Protein AF-A0A844P5M0-F1 (afdb_monomer_lite)

Sequence (94 aa):
MIYDYPDGNIDIKYLGNSLEFAAFDHLEVIRQGDIVESKRLREVLKFAMSEQERLDNEGHRERRKSDPPRRQEQQRQMRMNLAVINSMKKEIVI

Organism: Aliivibrio fischeri (NCBI:txid668)

Structure (mmCIF, N/CA/C/O backbone):
data_AF-A0A844P5M0-F1
#
_entry.id   AF-A0A844P5M0-F1
#
loop_
_atom_site.group_PDB
_atom_site.id
_atom_site.type_symbol
_atom_site.label_atom_id
_atom_site.label_alt_id
_atom_site.label_comp_id
_atom_site.label_asym_id
_atom_site.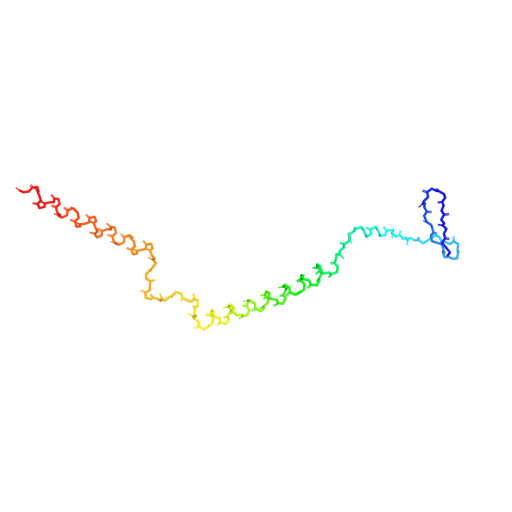label_entity_id
_atom_site.label_seq_id
_atom_site.pdbx_PDB_ins_code
_atom_site.Cartn_x
_atom_site.Cartn_y
_atom_site.Cartn_z
_atom_site.occupancy
_atom_site.B_iso_or_equiv
_atom_site.auth_seq_id
_atom_site.auth_comp_id
_atom_site.auth_asym_id
_atom_site.auth_atom_id
_atom_site.pdbx_PDB_model_num
ATOM 1 N N . MET A 1 1 ? -22.301 0.914 33.684 1.00 85.31 1 MET A N 1
ATOM 2 C CA . MET A 1 1 ? -23.688 0.591 33.296 1.00 85.31 1 MET A CA 1
ATOM 3 C C . MET A 1 1 ? -23.946 1.250 31.955 1.00 85.31 1 MET A C 1
ATOM 5 O O . MET A 1 1 ? -23.501 2.378 31.776 1.00 85.31 1 MET A O 1
ATOM 9 N N . ILE A 1 2 ? -24.558 0.528 31.020 1.00 90.81 2 ILE A N 1
ATOM 10 C CA . ILE A 1 2 ? -24.828 1.009 29.660 1.00 90.81 2 ILE A CA 1
ATOM 11 C C . ILE A 1 2 ? -26.310 1.375 29.594 1.00 90.81 2 ILE A C 1
ATOM 13 O O . ILE A 1 2 ? -27.141 0.597 30.063 1.00 90.81 2 ILE A O 1
ATOM 17 N N . TYR A 1 3 ? -26.613 2.553 29.060 1.00 90.69 3 TYR A N 1
ATOM 18 C CA . TYR A 1 3 ? -27.966 3.064 28.873 1.00 90.69 3 TYR A CA 1
ATOM 19 C C . TYR A 1 3 ? -28.227 3.216 27.382 1.00 90.69 3 TYR A C 1
ATOM 21 O O . TYR A 1 3 ? -27.427 3.840 26.690 1.00 90.69 3 TYR A O 1
ATOM 29 N N . ASP A 1 4 ? -29.329 2.635 26.923 1.00 90.31 4 ASP A N 1
ATOM 30 C CA . ASP A 1 4 ? -29.801 2.718 25.545 1.00 90.31 4 ASP A CA 1
ATOM 31 C C . ASP A 1 4 ? -31.091 3.541 25.542 1.00 90.31 4 ASP A C 1
ATOM 33 O O . ASP A 1 4 ? -32.055 3.210 26.246 1.00 90.31 4 ASP A O 1
ATOM 37 N N . TYR A 1 5 ? -31.063 4.671 24.846 1.00 91.38 5 TYR A N 1
ATOM 38 C CA . TYR A 1 5 ? -32.158 5.625 24.811 1.00 91.38 5 TYR A CA 1
ATOM 39 C C . TYR A 1 5 ? -33.012 5.430 23.544 1.00 91.38 5 TYR A C 1
ATOM 41 O O . TYR A 1 5 ? -32.518 4.967 22.518 1.00 91.38 5 TYR A O 1
ATOM 49 N N . PRO A 1 6 ? -34.306 5.807 23.557 1.00 91.50 6 PRO A N 1
ATOM 50 C CA . PRO A 1 6 ? -35.202 5.589 22.413 1.00 91.50 6 PRO A CA 1
ATOM 51 C C . PRO A 1 6 ? -34.807 6.330 21.126 1.00 91.50 6 PRO A C 1
ATOM 53 O O . PRO A 1 6 ? -35.302 6.002 20.052 1.00 91.50 6 PRO A O 1
ATOM 56 N N . ASP A 1 7 ? -33.964 7.354 21.238 1.00 89.31 7 ASP A N 1
ATOM 57 C CA . ASP A 1 7 ? -33.398 8.126 20.130 1.00 89.31 7 ASP A CA 1
ATOM 58 C C . ASP A 1 7 ? -32.178 7.441 19.482 1.00 89.31 7 ASP A C 1
ATOM 60 O O . ASP A 1 7 ? -31.653 7.946 18.491 1.00 89.31 7 ASP A O 1
ATOM 64 N N . GLY A 1 8 ? -31.746 6.290 20.011 1.00 81.94 8 GLY A N 1
ATOM 65 C CA . GLY A 1 8 ? -30.591 5.528 19.537 1.00 81.94 8 GLY A CA 1
ATOM 66 C C . GLY A 1 8 ? -29.258 5.996 20.120 1.00 81.94 8 GLY A C 1
ATOM 67 O O . GLY A 1 8 ? -28.208 5.501 19.705 1.00 81.94 8 GLY A O 1
ATOM 68 N N . ASN A 1 9 ? -29.273 6.937 21.070 1.00 86.25 9 ASN A N 1
ATOM 69 C CA . ASN A 1 9 ? -28.069 7.314 21.796 1.00 86.25 9 ASN A CA 1
ATOM 70 C C . ASN A 1 9 ? -27.723 6.262 22.850 1.00 86.25 9 ASN A C 1
ATOM 72 O O . ASN A 1 9 ? -28.582 5.757 23.573 1.00 86.25 9 ASN A O 1
ATOM 76 N N . ILE A 1 10 ? -26.427 5.990 22.977 1.00 89.19 10 ILE A N 1
ATOM 77 C CA . ILE A 1 10 ? -25.879 5.122 24.015 1.00 89.19 10 ILE A CA 1
ATOM 78 C C . ILE A 1 10 ? -25.112 5.999 25.002 1.00 89.19 10 ILE A C 1
ATOM 80 O O . ILE A 1 10 ? -24.396 6.911 24.598 1.00 89.19 10 ILE A O 1
ATOM 84 N N . ASP A 1 11 ? -25.237 5.730 26.298 1.00 91.25 11 ASP A N 1
ATOM 85 C CA . ASP A 1 11 ? -24.403 6.360 27.323 1.00 91.25 11 ASP A CA 1
ATOM 86 C C . ASP A 1 11 ? -23.777 5.300 28.229 1.00 91.25 11 ASP A C 1
ATOM 88 O O . ASP A 1 11 ? -24.437 4.376 28.719 1.00 91.25 11 ASP A O 1
ATOM 92 N N . ILE A 1 12 ? -22.475 5.438 28.460 1.00 91.06 12 ILE A N 1
ATOM 93 C CA . ILE A 1 12 ? -21.692 4.534 29.292 1.00 91.06 12 ILE A CA 1
ATOM 94 C C . ILE A 1 12 ? -21.365 5.276 30.579 1.00 91.06 12 ILE A C 1
ATOM 96 O O . ILE A 1 12 ? -20.557 6.200 30.585 1.00 91.06 12 ILE A O 1
ATOM 100 N N . LYS A 1 13 ? -21.959 4.844 31.698 1.00 93.69 13 LYS A N 1
ATOM 101 C CA . LYS A 1 13 ? -21.703 5.455 33.009 1.00 93.69 13 LYS A CA 1
ATOM 102 C C . LYS A 1 13 ? -20.895 4.554 33.933 1.00 93.69 13 LYS A C 1
ATOM 104 O O . LYS A 1 13 ? -21.209 3.369 34.092 1.00 93.69 13 LYS A O 1
ATOM 109 N N . TYR A 1 14 ? -19.922 5.129 34.632 1.00 90.62 14 TYR A N 1
ATOM 110 C CA . TYR A 1 14 ? -19.209 4.496 35.741 1.00 90.62 14 TYR A CA 1
ATOM 111 C C . TYR A 1 14 ? -19.373 5.336 37.010 1.00 90.62 14 TYR A C 1
ATOM 113 O O . TYR A 1 14 ? -19.077 6.528 37.016 1.00 90.62 14 TYR A O 1
ATOM 121 N N . LEU A 1 15 ? -19.898 4.722 38.079 1.00 91.38 15 LEU A N 1
ATOM 122 C CA . LEU A 1 15 ? -20.242 5.410 39.336 1.00 91.38 15 LEU A CA 1
ATOM 123 C C . LEU A 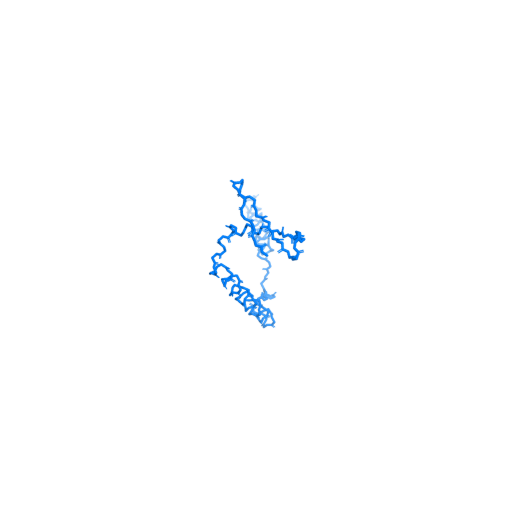1 15 ? -21.127 6.660 39.131 1.00 91.38 15 LEU A C 1
ATOM 125 O O . LEU A 1 15 ? -20.981 7.658 39.826 1.00 91.38 15 LEU A O 1
ATOM 129 N N . GLY A 1 16 ? -22.035 6.611 38.152 1.00 88.25 16 GLY A N 1
ATOM 130 C CA . GLY A 1 16 ? -22.939 7.718 37.816 1.00 88.25 16 GLY A CA 1
ATOM 131 C C . GLY A 1 16 ? -22.349 8.778 36.879 1.00 88.25 16 GLY A C 1
ATOM 132 O O . GLY A 1 16 ? -23.114 9.548 36.303 1.00 88.25 16 GLY A O 1
ATOM 133 N N . ASN A 1 17 ? -21.034 8.780 36.646 1.00 89.81 17 ASN A N 1
ATOM 134 C CA . ASN A 1 17 ? -20.381 9.698 35.712 1.00 89.81 17 ASN A CA 1
ATOM 135 C C . ASN A 1 1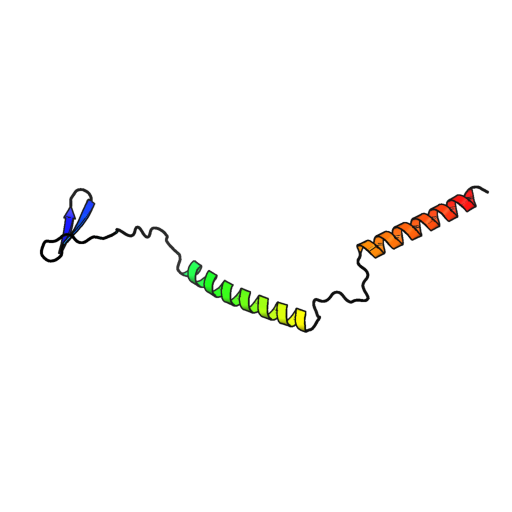7 ? -20.392 9.125 34.294 1.00 89.81 17 ASN A C 1
ATOM 137 O O . ASN A 1 17 ? -20.104 7.941 34.120 1.00 89.81 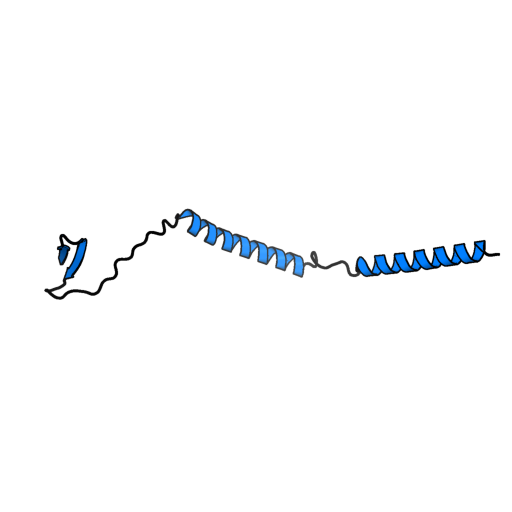17 ASN A O 1
ATOM 141 N N . SER A 1 18 ? -20.709 9.954 33.297 1.00 91.25 18 SER A N 1
ATOM 142 C CA . SER A 1 18 ? -20.616 9.566 31.883 1.00 91.25 18 SER A CA 1
ATOM 143 C C . SER A 1 18 ? -19.148 9.483 31.461 1.00 91.25 18 SER A C 1
ATOM 145 O O . SER A 1 18 ? -18.330 10.309 31.872 1.00 91.25 18 SER A O 1
ATOM 147 N N . LEU A 1 19 ? -18.817 8.445 30.701 1.00 90.94 19 LEU A N 1
ATOM 148 C CA . LEU A 1 19 ? -17.493 8.216 30.140 1.00 90.94 19 LEU A CA 1
ATOM 149 C C . LEU A 1 19 ? -17.484 8.629 28.673 1.00 90.94 19 LEU A C 1
ATOM 151 O O . LEU A 1 19 ? -18.402 8.296 27.927 1.00 90.94 19 LEU A O 1
ATOM 155 N N . GLU A 1 20 ? -16.411 9.293 28.249 1.00 88.81 20 GLU A N 1
ATOM 156 C CA . GLU A 1 20 ? -16.189 9.556 26.831 1.00 88.81 20 GLU A CA 1
ATOM 157 C C . GLU A 1 20 ? -15.949 8.241 26.090 1.00 88.81 20 GLU A C 1
ATOM 159 O O . GLU A 1 20 ? -15.112 7.420 26.475 1.00 88.81 20 GLU A O 1
ATOM 164 N N . PHE A 1 21 ? -16.687 8.044 25.005 1.00 83.12 21 PHE A N 1
ATOM 165 C CA . PHE A 1 21 ? -16.489 6.933 24.096 1.00 83.12 21 PHE A CA 1
ATOM 166 C C . PHE A 1 21 ? -16.740 7.408 22.667 1.00 83.12 21 PHE A C 1
ATOM 168 O O . PHE A 1 21 ? -17.492 8.350 22.426 1.00 83.12 21 PHE A O 1
ATOM 175 N N . ALA A 1 22 ? -16.103 6.743 21.713 1.00 80.25 22 ALA A N 1
ATOM 176 C CA . ALA A 1 22 ? -16.384 6.922 20.300 1.00 80.25 22 ALA A CA 1
ATOM 177 C C . ALA A 1 22 ? -17.022 5.635 19.782 1.00 80.25 22 ALA A C 1
ATOM 179 O O . ALA A 1 22 ? -16.478 4.545 19.979 1.00 80.25 22 ALA A O 1
ATOM 180 N N . ALA A 1 23 ? -18.178 5.753 19.130 1.00 72.25 23 ALA A N 1
ATOM 181 C CA . ALA A 1 23 ? -18.725 4.651 18.359 1.00 72.25 23 ALA A CA 1
ATOM 182 C C . ALA A 1 23 ? -17.830 4.456 17.130 1.00 72.25 23 ALA A C 1
ATOM 184 O O . ALA A 1 23 ? -17.781 5.303 16.238 1.00 72.25 23 ALA A O 1
ATOM 185 N N . PHE A 1 24 ? -17.073 3.362 17.105 1.00 67.12 24 PHE A N 1
ATOM 186 C CA . PHE A 1 24 ? -16.313 2.989 15.922 1.00 67.12 24 PHE A CA 1
ATOM 187 C C . PHE A 1 24 ? -17.262 2.325 14.932 1.00 67.12 24 PHE A C 1
ATOM 189 O O . PHE A 1 24 ? -17.592 1.149 15.076 1.00 67.12 24 PHE A O 1
ATOM 196 N N . ASP A 1 25 ? -17.680 3.078 13.920 1.00 66.00 25 ASP A N 1
ATOM 197 C CA . ASP A 1 25 ? -18.378 2.527 12.765 1.00 66.00 25 ASP A CA 1
ATOM 198 C C . ASP A 1 25 ? -17.364 1.819 11.853 1.00 66.00 25 ASP A C 1
ATOM 200 O O . ASP A 1 25 ? -16.847 2.376 10.885 1.00 66.00 25 ASP A O 1
ATOM 204 N N . HIS A 1 26 ? -16.975 0.596 12.220 1.00 63.12 26 HIS A N 1
ATOM 205 C CA . HIS A 1 26 ? -16.145 -0.258 11.367 1.00 63.12 26 HIS A CA 1
ATOM 206 C C . HIS A 1 26 ? -17.019 -0.877 10.260 1.00 63.12 26 HIS A C 1
ATOM 208 O O . HIS A 1 26 ? -17.303 -2.073 10.264 1.00 63.12 26 HIS A O 1
ATOM 214 N N . LEU A 1 27 ? -17.457 -0.049 9.304 1.00 58.47 27 LEU A N 1
ATOM 215 C CA . LEU A 1 27 ? -18.134 -0.497 8.078 1.00 58.47 27 LEU A CA 1
ATOM 216 C C . LEU A 1 27 ? -17.175 -0.972 6.986 1.00 58.47 27 LEU A C 1
ATOM 218 O O . LEU A 1 27 ? -17.625 -1.528 5.981 1.00 58.47 27 LEU A O 1
ATOM 222 N N . GLU A 1 28 ? -15.862 -0.809 7.149 1.00 61.06 28 GLU A N 1
ATOM 223 C CA . GLU A 1 28 ? -14.945 -1.513 6.265 1.00 61.06 28 GLU A CA 1
ATOM 224 C C . GLU A 1 28 ? -14.977 -2.998 6.623 1.00 61.06 28 GLU A C 1
ATOM 226 O O . GLU A 1 28 ? -14.317 -3.472 7.549 1.00 61.06 28 GLU A O 1
ATOM 231 N N . VAL A 1 29 ? -15.761 -3.750 5.848 1.00 63.00 29 VAL A N 1
ATOM 232 C CA . VAL A 1 29 ? -15.629 -5.199 5.708 1.00 63.00 29 VAL A CA 1
ATOM 233 C C . VAL A 1 29 ? -14.264 -5.454 5.070 1.00 63.00 29 VAL A C 1
ATOM 235 O O . VAL A 1 29 ? -14.151 -5.764 3.884 1.00 63.00 29 VAL A O 1
ATOM 238 N N . ILE A 1 30 ? -13.198 -5.288 5.849 1.00 60.06 30 ILE A N 1
ATOM 239 C CA . ILE A 1 30 ? -11.865 -5.678 5.428 1.00 60.06 30 ILE A CA 1
ATOM 240 C C . ILE A 1 30 ? -11.893 -7.197 5.410 1.00 60.06 30 ILE A C 1
ATOM 242 O O . ILE A 1 30 ? -11.860 -7.857 6.454 1.00 60.06 30 ILE A O 1
ATOM 246 N N . ARG A 1 31 ? -12.002 -7.784 4.215 1.00 64.75 31 ARG A N 1
ATOM 247 C CA . ARG A 1 31 ? -11.918 -9.235 4.086 1.00 64.75 31 ARG A CA 1
ATOM 248 C C . ARG A 1 31 ? -10.538 -9.612 4.593 1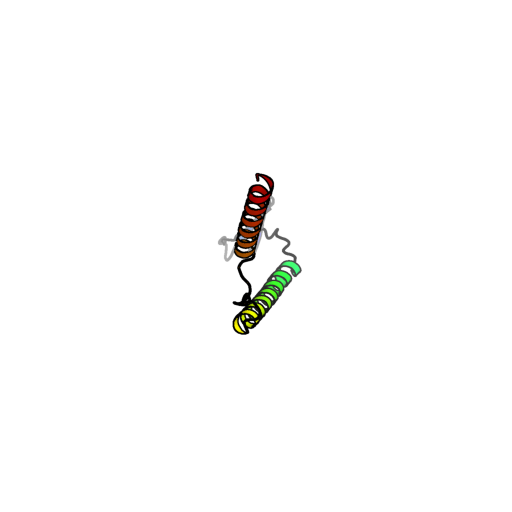.00 64.75 31 ARG A C 1
ATOM 250 O O . ARG A 1 31 ? -9.528 -9.120 4.103 1.00 64.75 31 ARG A O 1
ATOM 257 N N . GLN A 1 32 ? -10.484 -10.499 5.577 1.00 60.50 32 GLN A N 1
ATOM 258 C CA . GLN A 1 32 ? -9.226 -10.929 6.188 1.00 60.50 32 GLN A CA 1
ATOM 259 C C . GLN A 1 32 ? -8.211 -11.431 5.136 1.00 60.50 32 GLN A C 1
ATOM 261 O O . GLN A 1 32 ? -7.004 -11.278 5.320 1.00 60.50 32 GLN A O 1
ATOM 266 N N . GLY A 1 33 ? -8.701 -11.952 4.001 1.00 61.72 33 GLY A N 1
ATOM 267 C CA . GLY A 1 33 ? -7.905 -12.294 2.820 1.00 61.72 33 GLY A CA 1
ATOM 268 C C . GLY A 1 33 ? -7.121 -11.122 2.216 1.00 61.72 33 GLY A C 1
ATOM 269 O O . GLY A 1 33 ? -5.961 -11.317 1.872 1.00 61.72 33 GLY A O 1
ATOM 270 N N . ASP A 1 34 ? -7.677 -9.908 2.189 1.00 63.81 34 ASP A N 1
ATOM 271 C CA . ASP A 1 34 ? -7.026 -8.708 1.638 1.00 63.81 34 ASP A CA 1
ATOM 272 C C . ASP A 1 34 ? -5.830 -8.264 2.528 1.00 63.81 34 ASP A C 1
ATOM 274 O O . ASP A 1 34 ? -4.767 -7.853 2.047 1.00 63.81 34 ASP A O 1
ATOM 278 N N . ILE A 1 35 ? -5.935 -8.445 3.854 1.00 62.44 35 ILE A N 1
ATOM 279 C CA . ILE A 1 35 ? -4.828 -8.212 4.809 1.00 62.44 35 ILE A CA 1
ATOM 280 C C . ILE A 1 35 ? -3.736 -9.283 4.668 1.00 62.44 35 ILE A C 1
ATOM 282 O O . ILE A 1 35 ? -2.545 -9.003 4.820 1.00 62.44 35 ILE A O 1
ATOM 286 N N . VAL A 1 36 ? -4.116 -10.537 4.415 1.00 60.78 36 VAL A N 1
ATOM 287 C CA . VAL A 1 36 ? -3.153 -11.637 4.258 1.00 60.78 36 VAL A CA 1
ATOM 288 C C . VAL A 1 36 ? -2.439 -11.541 2.912 1.00 60.78 36 VAL A C 1
ATOM 290 O O . VAL A 1 36 ? -1.225 -11.732 2.856 1.00 60.78 36 VAL A O 1
ATOM 293 N N . GLU A 1 37 ? -3.150 -11.205 1.838 1.00 64.50 37 GLU A N 1
ATOM 294 C CA . GLU A 1 37 ? -2.575 -11.057 0.504 1.00 64.50 37 GLU A CA 1
ATOM 295 C C . GLU A 1 37 ? -1.573 -9.902 0.445 1.00 64.50 37 GLU A C 1
ATOM 297 O O . GLU A 1 37 ? -0.468 -10.100 -0.048 1.00 64.50 37 GLU A O 1
ATOM 302 N N . SER A 1 38 ? -1.869 -8.747 1.046 1.00 68.69 38 SER A N 1
ATOM 303 C CA . SER A 1 38 ? -0.913 -7.628 1.126 1.00 68.69 38 SER A CA 1
ATOM 304 C C . SER A 1 38 ? 0.368 -7.982 1.897 1.00 68.69 38 SER A C 1
ATOM 306 O O . SER A 1 38 ? 1.470 -7.591 1.500 1.00 68.69 38 SER A O 1
ATOM 308 N N . LYS A 1 39 ? 0.266 -8.794 2.958 1.00 72.56 39 LYS A N 1
ATOM 309 C CA . LYS A 1 39 ? 1.439 -9.323 3.677 1.00 72.56 39 LYS A CA 1
ATOM 310 C C . LYS A 1 39 ? 2.229 -10.327 2.835 1.00 72.56 39 LYS A C 1
ATOM 312 O O . LYS A 1 39 ? 3.455 -10.254 2.804 1.00 72.56 39 LYS A O 1
ATOM 317 N N . ARG A 1 40 ? 1.551 -11.232 2.123 1.00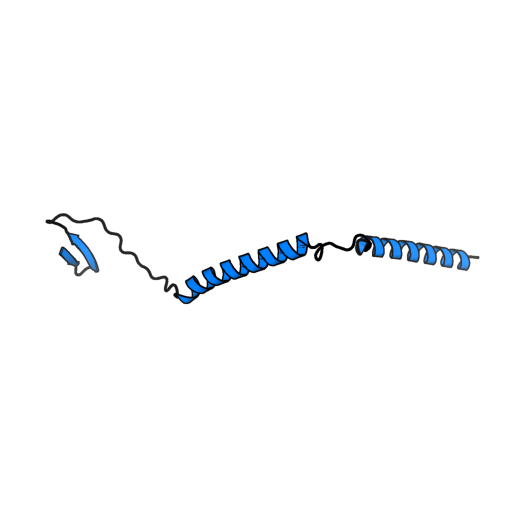 76.75 40 ARG A N 1
ATOM 318 C CA . ARG A 1 40 ? 2.197 -12.205 1.221 1.00 76.75 40 ARG A CA 1
ATOM 319 C C . ARG A 1 40 ? 2.860 -11.514 0.033 1.00 76.75 40 ARG A C 1
ATOM 321 O O . ARG A 1 40 ? 3.985 -11.857 -0.310 1.00 76.75 40 ARG A O 1
ATOM 328 N N . LEU A 1 41 ? 2.211 -10.501 -0.536 1.00 82.81 41 LEU A N 1
ATOM 329 C CA . LEU A 1 41 ? 2.749 -9.669 -1.606 1.00 82.81 41 LEU A CA 1
ATOM 330 C C . LEU A 1 41 ? 4.028 -8.962 -1.156 1.00 82.81 41 LEU A C 1
ATOM 332 O O . LEU A 1 41 ? 4.999 -8.937 -1.902 1.00 82.81 41 LEU A O 1
ATOM 336 N N . ARG A 1 42 ? 4.077 -8.451 0.079 1.00 84.62 42 ARG A N 1
ATOM 337 C CA . ARG A 1 42 ? 5.291 -7.830 0.624 1.00 84.62 42 ARG A CA 1
ATOM 338 C C . ARG A 1 42 ? 6.477 -8.797 0.660 1.00 84.62 42 ARG A C 1
ATOM 340 O O . ARG A 1 42 ? 7.574 -8.403 0.277 1.00 84.62 42 ARG A O 1
ATOM 347 N N . GLU A 1 43 ? 6.272 -10.039 1.094 1.00 87.25 43 GLU A N 1
ATOM 348 C CA . GLU A 1 43 ? 7.338 -11.053 1.100 1.00 87.25 43 GLU A CA 1
ATOM 349 C C . GLU A 1 43 ? 7.745 -11.472 -0.320 1.00 87.25 43 GLU A C 1
ATOM 351 O O . GLU A 1 43 ? 8.934 -11.575 -0.613 1.00 87.25 43 GLU A O 1
ATOM 356 N N . VAL A 1 44 ? 6.782 -11.610 -1.238 1.00 88.38 44 VAL A N 1
ATOM 357 C CA . VAL A 1 44 ? 7.059 -11.880 -2.660 1.00 88.38 44 VAL A CA 1
ATOM 358 C C . VAL A 1 44 ? 7.861 -10.745 -3.302 1.00 88.38 44 VAL A C 1
ATOM 360 O O . VAL A 1 44 ? 8.797 -11.005 -4.052 1.00 88.38 44 VAL A O 1
ATOM 363 N N . LEU A 1 45 ? 7.545 -9.486 -2.991 1.00 90.56 45 LEU A N 1
ATOM 364 C CA . LEU A 1 45 ? 8.273 -8.324 -3.504 1.00 90.56 45 LEU A CA 1
ATOM 365 C C . LEU A 1 45 ? 9.693 -8.236 -2.938 1.00 90.56 45 LEU A C 1
ATOM 367 O O . LEU A 1 45 ? 10.615 -7.922 -3.686 1.00 90.56 45 LEU A O 1
ATOM 371 N N . LYS A 1 46 ? 9.893 -8.550 -1.651 1.00 93.25 46 LYS A N 1
ATOM 372 C CA . LYS A 1 46 ? 11.240 -8.658 -1.066 1.00 93.25 46 LYS A CA 1
ATOM 373 C C . LYS A 1 46 ? 12.064 -9.737 -1.763 1.00 93.25 46 LYS A C 1
ATOM 375 O O . LYS A 1 46 ? 13.205 -9.480 -2.124 1.00 93.25 46 LYS A O 1
ATOM 380 N N . PHE A 1 47 ? 11.473 -10.911 -1.987 1.00 92.88 47 PHE A N 1
ATOM 381 C CA . PHE A 1 47 ? 12.128 -12.001 -2.705 1.00 92.88 47 PHE A CA 1
ATOM 382 C C . PHE A 1 47 ? 12.475 -11.610 -4.151 1.00 92.88 47 PHE A C 1
ATOM 384 O O . PHE A 1 47 ? 13.588 -11.837 -4.620 1.00 92.88 47 PHE A O 1
ATOM 391 N N . ALA A 1 48 ? 11.551 -10.958 -4.859 1.00 92.50 48 ALA A N 1
ATOM 392 C CA . ALA A 1 48 ? 11.816 -10.460 -6.204 1.00 92.50 48 ALA A CA 1
ATOM 393 C C . ALA A 1 48 ? 12.956 -9.428 -6.218 1.00 92.50 48 ALA A C 1
ATOM 395 O O . ALA A 1 48 ? 13.776 -9.444 -7.132 1.00 92.50 48 ALA A O 1
ATOM 396 N N . MET A 1 49 ? 13.029 -8.555 -5.210 1.00 93.25 49 MET A N 1
ATOM 397 C CA . MET A 1 49 ? 14.106 -7.574 -5.064 1.00 93.25 49 MET A CA 1
ATOM 398 C C . MET A 1 49 ? 15.461 -8.247 -4.815 1.00 93.25 49 MET A C 1
ATOM 400 O O . MET A 1 49 ? 16.426 -7.898 -5.488 1.00 93.25 49 MET A O 1
ATOM 404 N N . SER A 1 50 ? 15.529 -9.248 -3.930 1.00 94.62 50 SER A N 1
ATOM 405 C CA . SER A 1 50 ? 16.780 -9.973 -3.668 1.00 94.62 50 SER A CA 1
ATOM 406 C C . SER A 1 50 ? 17.279 -10.744 -4.889 1.00 94.62 50 SER A C 1
ATOM 408 O O . SER A 1 50 ? 18.476 -10.762 -5.158 1.00 94.62 50 SER A O 1
ATOM 410 N N . GLU A 1 51 ? 16.379 -11.347 -5.671 1.00 92.69 51 GLU A N 1
ATOM 411 C CA . GLU A 1 51 ? 16.769 -12.015 -6.919 1.00 92.69 51 GLU A CA 1
ATOM 412 C C . GLU A 1 51 ? 17.252 -11.023 -7.980 1.00 92.69 51 GLU A C 1
ATOM 414 O O . GLU A 1 51 ? 18.191 -11.316 -8.718 1.00 92.69 51 GLU A O 1
ATOM 419 N N . GLN A 1 52 ? 16.645 -9.837 -8.059 1.00 88.81 52 GLN A N 1
ATOM 420 C CA . GLN A 1 52 ? 17.117 -8.790 -8.965 1.00 88.81 52 GLN A CA 1
ATOM 421 C C . GLN A 1 52 ? 18.518 -8.314 -8.587 1.00 88.81 52 GLN A C 1
ATOM 423 O O . GLN A 1 52 ? 19.381 -8.271 -9.458 1.00 88.81 52 GLN A O 1
ATOM 428 N N . GLU A 1 53 ? 18.758 -8.044 -7.303 1.00 91.06 53 GLU A N 1
ATOM 429 C CA . GLU A 1 53 ? 20.074 -7.655 -6.795 1.00 91.06 53 GLU A CA 1
ATOM 430 C C . GLU A 1 53 ? 21.123 -8.746 -7.045 1.00 91.06 53 GLU A C 1
ATOM 432 O O . GLU A 1 53 ? 22.231 -8.451 -7.488 1.00 91.06 53 GLU A O 1
ATOM 437 N N . ARG A 1 54 ? 20.768 -10.023 -6.847 1.00 91.00 54 ARG A N 1
ATOM 438 C CA . ARG A 1 54 ? 21.642 -11.156 -7.175 1.00 91.00 54 ARG A CA 1
ATOM 439 C C . ARG A 1 54 ? 22.027 -11.160 -8.657 1.00 91.00 54 ARG A C 1
ATOM 441 O O . ARG A 1 54 ? 23.205 -11.267 -8.978 1.00 91.00 54 ARG A O 1
ATOM 448 N N . LEU A 1 55 ? 21.055 -11.005 -9.556 1.00 86.94 55 LEU A N 1
ATOM 449 C CA . LEU A 1 55 ? 21.295 -10.979 -11.004 1.00 86.94 55 LEU A CA 1
ATOM 450 C C . LEU A 1 55 ? 22.090 -9.747 -11.463 1.00 86.94 55 LEU A C 1
ATOM 452 O O . LEU A 1 55 ? 22.854 -9.844 -12.427 1.00 86.94 55 LEU A O 1
ATOM 456 N N . ASP A 1 56 ? 21.907 -8.604 -10.803 1.00 85.00 56 ASP A N 1
ATOM 457 C CA . ASP A 1 56 ? 22.688 -7.389 -11.044 1.00 85.00 56 ASP A CA 1
ATOM 458 C C . ASP A 1 56 ? 24.146 -7.589 -10.590 1.00 85.00 56 ASP A C 1
ATOM 460 O O . ASP A 1 56 ? 25.066 -7.337 -11.366 1.00 85.00 56 ASP A O 1
ATOM 464 N N . ASN A 1 57 ? 24.362 -8.138 -9.389 1.00 85.12 57 ASN A N 1
ATOM 465 C CA . ASN A 1 57 ? 25.691 -8.437 -8.840 1.00 85.12 57 ASN A CA 1
ATOM 466 C C . ASN A 1 57 ? 26.449 -9.503 -9.646 1.00 85.12 57 ASN A C 1
ATOM 468 O O . ASN A 1 57 ? 27.663 -9.413 -9.815 1.00 85.12 57 ASN A O 1
ATOM 472 N N . GLU A 1 58 ? 25.743 -10.506 -10.169 1.00 85.69 58 GLU A N 1
ATOM 473 C CA . GLU A 1 58 ? 26.301 -11.523 -11.070 1.00 85.69 58 GLU A CA 1
ATOM 474 C C . GLU A 1 58 ? 26.569 -10.976 -12.490 1.00 85.69 58 GLU A C 1
ATOM 476 O O . GLU A 1 58 ? 27.086 -11.690 -13.351 1.00 85.69 58 GLU A O 1
ATOM 481 N N . GLY A 1 59 ? 26.222 -9.711 -12.764 1.00 75.50 59 GLY A N 1
ATOM 482 C CA . GLY A 1 59 ? 26.421 -9.067 -14.062 1.00 75.50 59 GLY A CA 1
ATOM 483 C C . GLY A 1 59 ? 25.494 -9.592 -15.164 1.00 75.50 59 GLY A C 1
ATOM 484 O O . GLY A 1 59 ? 25.678 -9.271 -16.338 1.00 75.50 59 GLY A O 1
ATOM 485 N N . HIS A 1 60 ? 24.473 -10.385 -14.823 1.00 73.12 60 HIS A N 1
ATOM 486 C CA . HIS A 1 60 ? 23.528 -10.975 -15.779 1.00 73.12 60 HIS A CA 1
ATOM 487 C C . HIS A 1 60 ? 22.525 -9.968 -16.350 1.00 73.12 60 HIS A C 1
ATOM 489 O O . HIS A 1 60 ? 21.897 -10.232 -17.378 1.00 73.12 60 HIS A O 1
ATOM 495 N N . ARG A 1 61 ? 22.386 -8.806 -15.707 1.00 65.88 61 ARG A N 1
ATOM 496 C CA . ARG A 1 61 ? 21.590 -7.671 -16.192 1.00 65.88 61 ARG A CA 1
ATOM 497 C C . ARG A 1 61 ? 22.417 -6.567 -16.842 1.00 65.88 61 ARG A C 1
ATOM 499 O O . ARG A 1 61 ? 21.844 -5.639 -17.418 1.00 65.88 61 ARG A O 1
ATOM 506 N N . GLU A 1 62 ? 23.744 -6.672 -16.824 1.00 66.94 62 GLU A N 1
ATOM 507 C CA . GLU A 1 62 ? 24.581 -5.733 -17.555 1.00 66.94 62 GLU A CA 1
ATOM 508 C C . GLU A 1 62 ? 24.444 -5.960 -19.065 1.00 66.94 62 GLU A C 1
ATOM 510 O O . GLU A 1 62 ? 24.547 -7.072 -19.590 1.00 66.94 62 GLU A O 1
ATOM 515 N N . ARG A 1 63 ? 24.237 -4.866 -19.803 1.00 62.66 63 ARG A N 1
ATOM 516 C CA . ARG A 1 63 ? 24.390 -4.872 -21.260 1.00 62.66 63 ARG A CA 1
ATOM 517 C C . ARG A 1 63 ? 25.822 -5.313 -21.565 1.00 62.66 63 ARG A C 1
ATOM 519 O O . ARG A 1 63 ? 26.762 -4.714 -21.043 1.00 62.66 63 ARG A O 1
ATOM 526 N N . ARG A 1 64 ? 26.012 -6.307 -22.443 1.00 66.50 64 ARG A N 1
ATOM 527 C CA . ARG A 1 64 ? 27.361 -6.674 -22.899 1.00 66.50 64 ARG A CA 1
ATOM 528 C C . ARG A 1 64 ? 28.054 -5.416 -23.423 1.00 66.50 64 ARG A C 1
ATOM 530 O O . ARG A 1 64 ? 27.523 -4.747 -24.305 1.00 66.50 64 ARG A O 1
ATOM 537 N N . LYS A 1 65 ? 29.244 -5.096 -22.902 1.00 61.75 65 LYS A N 1
ATOM 538 C CA . LYS A 1 65 ? 30.023 -3.907 -23.312 1.00 61.75 65 LYS A CA 1
ATOM 539 C C . LYS A 1 65 ? 30.343 -3.886 -24.815 1.00 61.75 65 LYS A C 1
ATOM 541 O O . LYS A 1 65 ? 30.624 -2.826 -25.362 1.00 61.75 65 LYS A O 1
ATOM 546 N N . SER A 1 66 ? 30.282 -5.045 -25.474 1.00 63.97 66 SER A N 1
ATOM 547 C CA . SER A 1 66 ? 30.449 -5.204 -26.921 1.00 63.97 66 SER A CA 1
ATOM 548 C C . SER A 1 66 ? 29.231 -4.791 -27.748 1.00 63.97 66 SER A C 1
ATOM 550 O O . SER A 1 66 ? 29.377 -4.624 -28.953 1.00 63.97 66 SER A O 1
ATOM 552 N N . ASP A 1 67 ? 28.044 -4.651 -27.147 1.00 64.62 67 ASP A N 1
ATOM 553 C CA . ASP A 1 67 ? 26.827 -4.308 -27.880 1.00 64.62 67 ASP A CA 1
ATOM 554 C C . ASP A 1 67 ? 26.679 -2.786 -27.980 1.00 64.62 67 ASP A C 1
ATOM 556 O O . ASP A 1 67 ? 26.307 -2.132 -26.991 1.00 64.62 67 ASP A O 1
ATOM 560 N N . PRO A 1 68 ? 26.898 -2.185 -29.168 1.00 61.59 68 PRO A N 1
ATOM 561 C CA . PRO A 1 68 ? 26.668 -0.764 -29.339 1.00 61.59 68 PRO A CA 1
ATOM 562 C C . PRO A 1 68 ? 25.201 -0.424 -29.014 1.00 61.59 68 PRO A C 1
ATOM 564 O O . PRO A 1 68 ? 24.284 -1.247 -29.178 1.00 61.59 68 PRO A O 1
ATOM 567 N N . PRO A 1 69 ? 24.915 0.793 -28.523 1.00 67.50 69 PRO A N 1
ATOM 568 C CA . PRO A 1 69 ? 23.545 1.268 -28.406 1.00 67.50 69 PRO A CA 1
ATOM 569 C C . PRO A 1 69 ? 22.867 1.121 -29.771 1.00 67.50 69 PRO A C 1
ATOM 571 O O . PRO A 1 69 ? 23.364 1.664 -30.756 1.00 67.50 69 PRO A O 1
ATOM 574 N N . ARG A 1 70 ? 21.730 0.408 -29.849 1.00 66.69 70 ARG A N 1
ATOM 575 C CA . ARG A 1 70 ? 21.028 0.128 -31.125 1.00 66.69 70 ARG A CA 1
ATOM 576 C C . ARG A 1 70 ? 20.825 1.396 -31.966 1.00 66.69 70 ARG A C 1
ATOM 578 O O . ARG A 1 70 ? 20.898 1.346 -33.186 1.00 66.69 70 ARG A O 1
ATOM 585 N N . ARG A 1 71 ? 20.642 2.543 -31.305 1.00 64.75 71 ARG A N 1
ATOM 586 C CA . ARG A 1 71 ? 20.505 3.862 -31.935 1.00 64.75 71 ARG A CA 1
ATOM 587 C C . ARG A 1 71 ? 21.787 4.350 -32.632 1.00 64.75 71 ARG A C 1
ATOM 589 O O . ARG A 1 71 ? 21.692 4.940 -33.701 1.00 64.75 71 ARG A O 1
ATOM 596 N N . GLN A 1 72 ? 22.967 4.109 -32.060 1.00 69.38 72 GLN A N 1
ATOM 597 C CA . GLN A 1 72 ? 24.247 4.495 -32.672 1.00 69.38 72 GLN A CA 1
ATOM 598 C C . GLN A 1 72 ? 24.572 3.616 -33.883 1.00 69.38 72 GLN A C 1
ATOM 600 O O . GLN A 1 72 ? 25.036 4.127 -34.900 1.00 69.38 72 GLN A O 1
ATOM 605 N N . GLU A 1 73 ? 24.270 2.319 -33.799 1.00 71.69 73 GLU A N 1
ATOM 606 C CA . GLU A 1 73 ? 24.448 1.391 -34.918 1.00 71.69 73 GLU A CA 1
ATOM 607 C C . GLU A 1 73 ? 23.499 1.724 -36.078 1.00 71.69 73 GLU A C 1
ATOM 609 O O . GLU A 1 73 ? 23.934 1.852 -37.218 1.00 71.69 73 GLU A O 1
ATOM 614 N N . GLN A 1 74 ? 22.225 2.008 -35.788 1.00 77.06 74 GLN A N 1
ATOM 615 C CA . GLN A 1 74 ? 21.264 2.467 -36.798 1.00 77.06 74 GLN A CA 1
ATOM 616 C C . GLN A 1 74 ? 21.718 3.761 -37.493 1.00 77.06 74 GLN A C 1
ATOM 618 O O . GLN A 1 74 ? 21.656 3.856 -38.717 1.00 77.06 74 GLN A O 1
ATOM 623 N N . GLN A 1 75 ? 22.220 4.748 -36.741 1.00 80.75 75 GLN A N 1
ATOM 624 C CA . GLN A 1 75 ? 22.743 5.990 -37.323 1.00 80.75 75 GLN A CA 1
ATOM 625 C C . GLN A 1 75 ? 23.996 5.758 -38.175 1.00 80.75 75 GLN A C 1
ATOM 627 O O . GLN A 1 75 ? 24.145 6.379 -39.229 1.00 80.75 75 GLN A O 1
ATOM 632 N N . ARG A 1 76 ? 24.892 4.863 -37.743 1.00 80.12 76 ARG A N 1
ATOM 633 C CA . ARG A 1 76 ? 26.082 4.480 -38.512 1.00 80.12 76 ARG A CA 1
ATOM 634 C C . ARG A 1 76 ? 25.681 3.828 -39.834 1.00 80.12 76 ARG A C 1
ATOM 636 O O . ARG A 1 76 ? 26.168 4.256 -40.876 1.00 80.12 76 ARG A O 1
ATOM 643 N N . GLN A 1 77 ? 24.746 2.880 -39.808 1.00 83.44 77 GLN A N 1
ATOM 644 C CA . GLN A 1 77 ? 24.250 2.224 -41.019 1.00 83.44 77 GLN A CA 1
ATOM 645 C C . GLN A 1 77 ? 23.548 3.205 -41.965 1.00 83.44 77 GLN A C 1
ATOM 647 O O . GLN A 1 77 ? 23.830 3.194 -43.159 1.00 83.44 77 GLN A O 1
ATOM 652 N N . MET A 1 78 ? 22.722 4.128 -41.456 1.00 82.81 78 MET A N 1
ATOM 653 C CA . MET A 1 78 ? 22.114 5.176 -42.292 1.00 82.81 78 MET A CA 1
ATOM 654 C C . MET A 1 78 ? 23.163 6.054 -42.985 1.00 82.81 78 MET A C 1
ATOM 656 O O . MET A 1 78 ? 23.018 6.359 -44.167 1.00 82.81 78 MET A O 1
ATOM 660 N N . ARG A 1 79 ? 24.231 6.443 -42.276 1.00 85.25 79 ARG A N 1
ATOM 661 C CA . ARG A 1 79 ? 25.327 7.244 -42.849 1.00 85.25 79 ARG A CA 1
ATOM 662 C C . ARG A 1 79 ? 26.088 6.486 -43.934 1.00 85.25 79 ARG A C 1
ATOM 664 O O . ARG A 1 79 ? 26.357 7.060 -44.984 1.00 85.25 79 ARG A O 1
ATOM 671 N N . MET A 1 80 ? 26.396 5.211 -43.694 1.00 85.75 80 MET A N 1
ATOM 672 C CA . MET A 1 80 ? 27.058 4.343 -44.675 1.00 85.75 80 MET A CA 1
ATOM 673 C C . MET A 1 80 ? 26.193 4.175 -45.928 1.00 85.75 80 MET A C 1
ATOM 675 O O . MET A 1 80 ? 26.668 4.395 -47.038 1.00 85.75 80 MET A O 1
ATOM 679 N N . ASN A 1 81 ? 24.902 3.886 -45.753 1.00 86.88 81 ASN A N 1
ATOM 680 C CA . ASN A 1 81 ? 23.962 3.725 -46.861 1.00 86.88 81 ASN A CA 1
ATOM 681 C C . ASN A 1 81 ? 23.823 5.018 -47.677 1.00 86.88 81 ASN A C 1
ATOM 683 O O . ASN A 1 81 ? 23.817 4.975 -48.904 1.00 86.88 81 ASN A O 1
ATOM 687 N N . LEU A 1 82 ? 23.773 6.178 -47.015 1.00 86.75 82 LEU A N 1
ATOM 688 C CA . LEU A 1 82 ? 23.718 7.475 -47.688 1.00 86.75 82 LEU A CA 1
ATOM 689 C C . LEU A 1 82 ? 24.996 7.767 -48.490 1.00 86.75 82 LEU A C 1
ATOM 691 O O . LEU A 1 82 ? 24.913 8.259 -49.614 1.00 86.75 82 LEU A O 1
ATOM 695 N N . ALA A 1 83 ? 26.170 7.443 -47.942 1.00 86.75 83 ALA A N 1
ATOM 696 C CA . ALA A 1 83 ? 27.445 7.603 -48.639 1.00 86.75 83 ALA A CA 1
ATOM 697 C C . ALA A 1 83 ? 27.528 6.716 -49.892 1.00 86.75 83 ALA A C 1
ATOM 699 O O . ALA A 1 83 ? 27.924 7.196 -50.953 1.00 86.75 83 ALA A O 1
ATOM 700 N N . VAL A 1 84 ? 27.082 5.460 -49.797 1.00 87.81 84 VAL A N 1
ATOM 701 C CA . VAL A 1 84 ? 27.018 4.529 -50.934 1.00 87.81 84 VAL A CA 1
ATOM 702 C C . VAL A 1 84 ? 26.057 5.042 -52.009 1.00 87.81 84 VAL A C 1
ATOM 704 O O . VAL A 1 84 ? 26.426 5.107 -53.178 1.00 87.81 84 VAL A O 1
ATOM 707 N N . ILE A 1 85 ? 24.860 5.499 -51.626 1.00 86.81 85 ILE A N 1
ATOM 708 C CA . ILE A 1 85 ? 23.884 6.082 -52.564 1.00 86.81 85 ILE A CA 1
ATOM 709 C C . ILE A 1 85 ? 24.466 7.297 -53.291 1.00 86.81 85 ILE A C 1
ATOM 711 O O . ILE A 1 85 ? 24.301 7.429 -54.503 1.00 86.81 85 ILE A O 1
ATOM 715 N N . ASN A 1 86 ? 25.163 8.176 -52.574 1.00 87.25 86 ASN A N 1
ATOM 716 C CA . ASN A 1 86 ? 25.774 9.358 -53.173 1.00 87.25 86 ASN A CA 1
ATOM 717 C C . ASN A 1 86 ? 26.946 9.000 -54.099 1.00 87.25 86 ASN A C 1
ATOM 719 O O . ASN A 1 86 ? 27.107 9.648 -55.131 1.00 87.25 86 ASN A O 1
ATOM 723 N N . SER A 1 87 ? 27.722 7.960 -53.775 1.00 83.56 87 SER A N 1
ATOM 724 C CA . SER A 1 87 ? 28.782 7.439 -54.649 1.00 83.56 87 SER A CA 1
ATOM 725 C C . SER A 1 87 ? 28.211 6.886 -55.954 1.00 83.56 87 SER A C 1
ATOM 727 O O . SER A 1 87 ? 28.644 7.290 -57.027 1.00 83.56 87 SER A O 1
ATOM 729 N N . MET A 1 88 ? 27.172 6.048 -55.874 1.00 82.62 88 MET A N 1
ATOM 730 C CA . MET A 1 88 ? 26.514 5.473 -57.055 1.00 82.62 88 MET A CA 1
ATOM 731 C C . MET A 1 88 ? 25.897 6.554 -57.948 1.00 82.62 88 MET A C 1
ATOM 733 O O . MET A 1 88 ? 26.011 6.503 -59.166 1.00 82.62 88 MET A O 1
ATOM 737 N N . LYS A 1 89 ? 25.275 7.580 -57.353 1.00 77.38 89 LYS A N 1
ATOM 738 C CA . LYS A 1 89 ? 24.740 8.717 -58.117 1.00 77.38 89 LYS A CA 1
ATOM 739 C C . LYS A 1 89 ? 25.831 9.515 -58.824 1.00 77.38 89 LYS A C 1
ATOM 741 O O . LYS A 1 89 ? 25.578 10.040 -59.899 1.00 77.38 89 LYS A O 1
ATOM 746 N N . LYS A 1 90 ? 27.023 9.619 -58.235 1.00 75.19 90 LYS A N 1
ATOM 747 C CA . LYS A 1 90 ? 28.158 10.322 -58.842 1.00 75.19 90 LYS A CA 1
ATOM 748 C C . LYS A 1 90 ? 28.739 9.551 -60.031 1.00 75.19 90 LYS A C 1
ATOM 750 O O . LYS A 1 90 ? 29.154 10.182 -60.992 1.00 75.19 90 LYS A O 1
ATOM 755 N N . GLU A 1 91 ? 28.726 8.220 -59.978 1.00 69.50 91 GLU A N 1
ATOM 756 C CA . GLU A 1 91 ? 29.160 7.347 -61.080 1.00 69.50 91 GLU A CA 1
ATOM 757 C C . GLU A 1 91 ? 28.166 7.311 -62.252 1.00 69.50 91 GLU A C 1
ATOM 759 O O . GLU A 1 91 ? 28.582 7.127 -63.387 1.00 69.50 91 GLU A O 1
ATOM 764 N N . ILE A 1 92 ? 26.872 7.534 -62.000 1.00 65.69 92 ILE A N 1
ATOM 765 C CA . ILE A 1 92 ? 25.816 7.560 -63.034 1.00 65.69 92 ILE A CA 1
ATOM 766 C C . ILE A 1 92 ? 25.766 8.897 -63.806 1.00 65.69 92 ILE A C 1
ATOM 768 O O . ILE A 1 92 ? 25.161 8.973 -64.870 1.00 65.69 92 ILE A O 1
ATOM 772 N N . VAL A 1 93 ? 26.367 9.967 -63.274 1.00 61.50 93 VAL A N 1
ATOM 773 C CA . VAL A 1 93 ? 26.323 11.329 -63.854 1.00 61.50 93 VAL A CA 1
ATOM 774 C C . VAL A 1 93 ? 27.570 11.635 -64.715 1.00 61.50 93 VAL A C 1
ATOM 776 O O . VAL A 1 93 ? 27.848 12.791 -65.030 1.00 61.50 93 VAL A O 1
ATOM 779 N N . ILE A 1 94 ? 28.311 10.601 -65.125 1.00 50.28 94 ILE A N 1
ATOM 780 C CA . ILE A 1 94 ? 29.384 10.654 -66.135 1.00 50.28 94 ILE A CA 1
ATOM 781 C C . ILE A 1 94 ? 28.886 9.933 -67.386 1.00 50.28 94 ILE A C 1
ATOM 783 O O . ILE A 1 94 ? 29.093 10.482 -68.489 1.00 50.28 94 ILE A O 1
#

Secondary structure (DSSP, 8-state):
-EEE-TTS-EEEEETTEEPP-----------HHHHHHHHHHHHHHHHHHHHHHHHHHTTTTSPPTTS--HHHHHHHHHHHHHHHHHHHHHHHT-

Foldseek 3Di:
DWDQDPVRDIFDDDPNDTDDDDDPPPPPPPPVVVVVVVVVVVVVVVVVVVVVVVCVVVCVPPDPPPDDDPVVVVVVVVVVVVVVVVVVVVVVVD

pLDDT: mean 78.69, std 11.75, range [50.28, 94.62]

Radius of gyration: 36.66 Å; chains: 1; bounding box: 66×24×106 Å